Protein AF-A0A382F7I0-F1 (afdb_monomer)

Secondary structure (DSSP, 8-state):
--HHHHHHHHHHHHHHHH------------S-GGGGS-SSHHHHHTTT--TT-S--GGGHHHH-GGGGGG--TTEEEEEEEEE-TTS-EEEEEEEEEE-GGG-EEEE-

Structure (mmCIF, N/CA/C/O backbone):
data_AF-A0A382F7I0-F1
#
_entry.id   AF-A0A382F7I0-F1
#
loop_
_atom_site.group_PDB
_atom_site.id
_atom_site.type_symbol
_atom_site.label_atom_id
_atom_site.label_alt_id
_atom_site.label_comp_id
_atom_site.label_asym_id
_atom_site.label_entity_id
_atom_site.label_seq_id
_atom_site.pdbx_PDB_ins_code
_atom_site.Cartn_x
_atom_site.Cartn_y
_atom_site.Cartn_z
_atom_site.occupancy
_atom_site.B_iso_or_equiv
_atom_site.auth_seq_id
_atom_site.auth_comp_id
_atom_site.auth_asym_id
_atom_site.auth_atom_id
_atom_site.pdbx_PDB_model_num
ATOM 1 N N . MET A 1 1 ? -10.5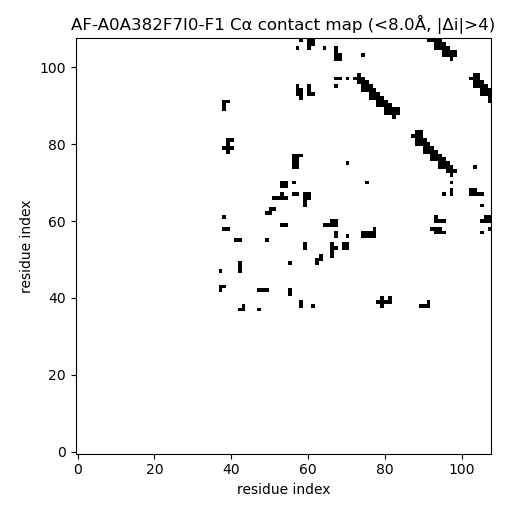90 33.212 56.267 1.00 53.06 1 MET A N 1
ATOM 2 C CA . MET A 1 1 ? -10.503 33.651 54.851 1.00 53.06 1 MET A CA 1
ATOM 3 C C . MET A 1 1 ? -9.433 32.941 53.998 1.00 53.06 1 MET A C 1
ATOM 5 O O . MET A 1 1 ? -9.288 33.309 52.846 1.00 53.06 1 MET A O 1
ATOM 9 N N . LYS A 1 2 ? -8.699 31.919 54.487 1.00 59.25 2 LYS A N 1
ATOM 10 C CA . LYS A 1 2 ? -7.640 31.232 53.701 1.00 59.25 2 LYS A CA 1
ATOM 11 C C . LYS A 1 2 ? -8.061 29.894 53.070 1.00 59.25 2 LYS A C 1
ATOM 13 O O . LYS A 1 2 ? -7.371 29.399 52.190 1.00 59.25 2 LYS A O 1
ATOM 18 N N . LEU A 1 3 ? -9.157 29.287 53.537 1.00 57.25 3 LEU A N 1
ATOM 19 C CA . LEU A 1 3 ? -9.564 27.944 53.108 1.00 57.25 3 LEU A CA 1
ATOM 20 C C . LEU A 1 3 ? -10.359 27.974 51.795 1.00 57.25 3 LEU A C 1
ATOM 22 O O . LEU A 1 3 ? -10.062 27.207 50.890 1.00 57.25 3 LEU A O 1
ATOM 26 N N . PHE A 1 4 ? -11.306 28.908 51.663 1.00 61.00 4 PHE A N 1
ATOM 27 C CA . PHE A 1 4 ? -12.158 29.037 50.475 1.00 61.00 4 PHE A CA 1
ATOM 28 C C . PHE A 1 4 ? -11.341 29.316 49.207 1.00 61.00 4 PHE A C 1
ATOM 30 O O . PHE A 1 4 ? -11.478 28.607 48.220 1.00 61.00 4 PHE A O 1
ATOM 37 N N . THR A 1 5 ? -10.394 30.256 49.275 1.00 61.94 5 THR A N 1
ATOM 38 C CA . THR A 1 5 ? -9.494 30.606 48.166 1.00 61.94 5 THR A CA 1
ATOM 39 C C . THR A 1 5 ? -8.619 29.437 47.715 1.00 61.94 5 THR A C 1
ATOM 41 O O . THR A 1 5 ? -8.344 29.308 46.528 1.00 61.94 5 THR A O 1
ATOM 44 N N . ARG A 1 6 ? -8.206 28.550 48.631 1.00 62.06 6 ARG A N 1
ATOM 45 C CA . ARG A 1 6 ? -7.411 27.357 48.289 1.00 62.06 6 ARG A CA 1
ATOM 46 C C . ARG A 1 6 ? -8.221 26.344 47.483 1.00 62.06 6 ARG A C 1
ATOM 48 O O . ARG A 1 6 ? -7.724 25.843 46.481 1.00 62.06 6 ARG A O 1
ATOM 55 N N . TRP A 1 7 ? -9.468 26.092 47.875 1.00 68.44 7 TRP A N 1
ATOM 56 C CA . TRP A 1 7 ? -10.357 25.191 47.137 1.00 68.44 7 TRP A CA 1
ATOM 57 C C . TRP A 1 7 ? -10.734 25.748 45.762 1.00 68.44 7 TRP A C 1
ATOM 59 O O . TRP A 1 7 ? -10.763 24.992 44.795 1.00 68.44 7 TRP A O 1
ATOM 69 N N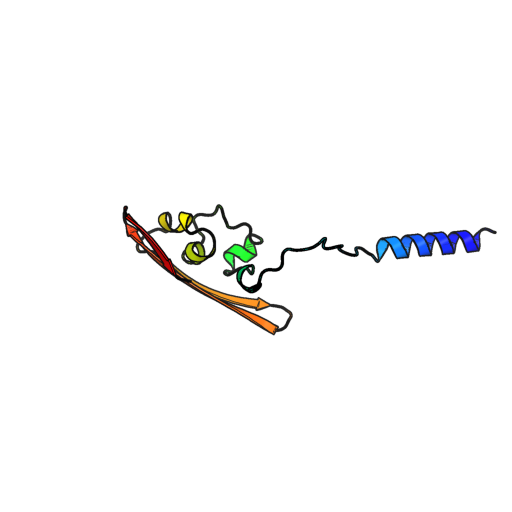 . SER A 1 8 ? -10.929 27.064 45.646 1.00 66.81 8 SER A N 1
ATOM 70 C CA . SER A 1 8 ? -11.206 27.718 44.360 1.00 66.81 8 SER A CA 1
ATOM 71 C C . SER A 1 8 ? -10.037 27.609 43.378 1.00 66.81 8 SER A C 1
ATOM 73 O O . SER A 1 8 ? -10.257 27.353 42.199 1.00 66.81 8 SER A O 1
ATOM 75 N N . VAL A 1 9 ? -8.795 27.751 43.856 1.00 68.12 9 VAL A N 1
ATOM 76 C CA . VAL A 1 9 ? -7.590 27.612 43.018 1.00 68.12 9 VAL A CA 1
ATOM 77 C C . VAL A 1 9 ? -7.385 26.162 42.576 1.00 68.12 9 VAL A C 1
ATOM 79 O O . VAL A 1 9 ? -7.081 25.923 41.413 1.00 68.12 9 VAL A O 1
ATOM 82 N N . ILE A 1 10 ? -7.603 25.189 43.466 1.00 70.50 10 ILE A N 1
ATOM 83 C CA . ILE A 1 10 ? -7.497 23.760 43.126 1.00 70.50 10 ILE A CA 1
ATOM 84 C C . ILE A 1 10 ? -8.578 23.363 42.113 1.00 70.50 10 ILE A C 1
ATOM 86 O O . ILE A 1 10 ? -8.278 22.669 41.145 1.00 70.50 10 ILE A O 1
ATOM 90 N N . ALA A 1 11 ? -9.813 23.841 42.289 1.00 65.81 11 ALA A N 1
ATOM 91 C CA . ALA A 1 11 ? -10.895 23.605 41.338 1.00 65.81 11 ALA A CA 1
ATOM 92 C C . ALA A 1 11 ? -10.600 24.238 39.969 1.00 65.81 11 ALA A C 1
ATOM 94 O O . ALA A 1 11 ? -10.762 23.574 38.950 1.00 65.81 11 ALA A O 1
ATOM 95 N N . ALA A 1 12 ? -10.098 25.477 39.934 1.00 62.97 12 ALA A N 1
ATOM 96 C CA . ALA A 1 12 ? -9.697 26.131 38.689 1.00 62.97 12 ALA A CA 1
ATOM 97 C C . ALA A 1 12 ? -8.571 25.364 37.975 1.00 62.97 12 ALA A C 1
ATOM 99 O O . ALA A 1 12 ? -8.651 25.144 36.769 1.00 62.97 12 ALA A O 1
ATOM 100 N N . LEU A 1 13 ? -7.572 24.884 38.724 1.00 59.12 13 LEU A N 1
ATOM 101 C CA . LEU A 1 13 ? -6.461 24.104 38.177 1.00 59.12 13 LEU A CA 1
ATOM 102 C C . LEU A 1 13 ? -6.933 22.749 37.617 1.00 59.12 13 LEU A C 1
ATOM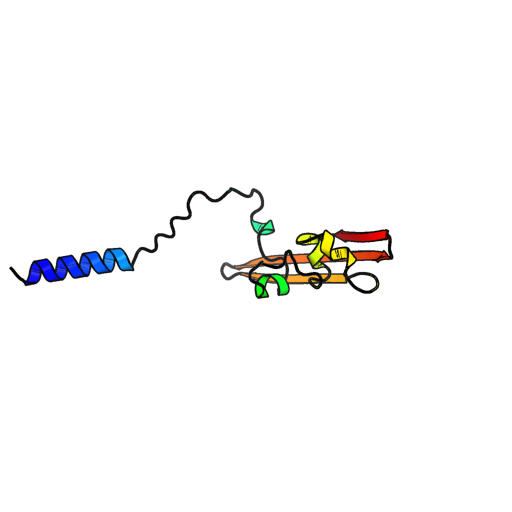 104 O O . LEU A 1 13 ? -6.509 22.339 36.538 1.00 59.12 13 LEU A O 1
ATOM 108 N N . MET A 1 14 ? -7.854 22.079 38.316 1.00 59.59 14 MET A N 1
ATOM 109 C CA . MET A 1 14 ? -8.471 20.820 37.876 1.00 59.59 14 MET A CA 1
ATOM 110 C C . MET A 1 14 ? -9.316 21.014 36.609 1.00 59.59 14 MET A C 1
ATOM 112 O O . MET A 1 14 ? -9.240 20.195 35.698 1.00 59.59 14 MET A O 1
ATOM 116 N N . VAL A 1 15 ? -10.055 22.123 36.495 1.00 58.56 15 VAL A N 1
ATOM 117 C CA . VAL A 1 15 ? -10.837 22.453 35.289 1.00 58.56 15 VAL A CA 1
ATOM 118 C C . VAL A 1 15 ? -9.926 22.707 34.082 1.00 58.56 15 VAL A C 1
ATOM 120 O O . VAL A 1 15 ? -10.248 22.274 32.978 1.00 58.56 15 VAL A O 1
ATOM 123 N N . THR A 1 16 ? -8.761 23.330 34.280 1.00 57.31 16 THR A N 1
ATOM 124 C CA . THR A 1 16 ? -7.785 23.547 33.198 1.00 57.31 16 THR A CA 1
ATOM 125 C C . THR A 1 16 ? -6.992 22.295 32.814 1.00 57.31 16 THR A C 1
ATOM 127 O O . THR A 1 16 ? -6.567 22.179 31.670 1.00 57.31 16 THR A O 1
ATOM 130 N N . LEU A 1 17 ? -6.797 21.350 33.742 1.00 53.44 17 LEU A N 1
ATOM 131 C CA . LEU A 1 17 ? -6.039 20.112 33.506 1.00 53.44 17 LEU A CA 1
ATOM 132 C C . LEU A 1 17 ? -6.883 18.998 32.866 1.00 53.44 17 LEU A C 1
ATOM 134 O O . LEU A 1 17 ? -6.337 18.148 32.169 1.00 53.44 17 LEU A O 1
ATOM 138 N N . VAL A 1 18 ? -8.201 18.991 33.087 1.00 53.88 18 VAL A N 1
ATOM 139 C CA . 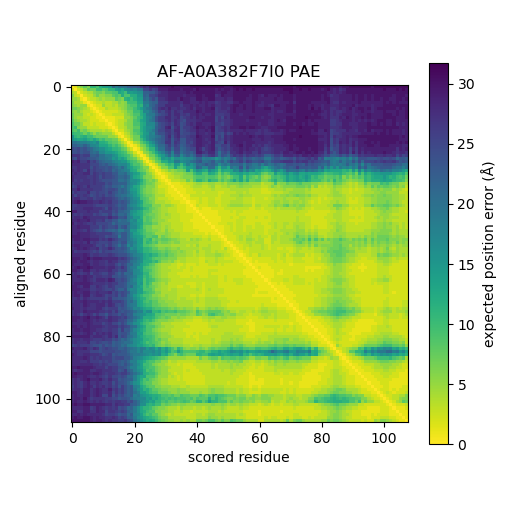VAL A 1 18 ? -9.106 17.936 32.587 1.00 53.88 18 VAL A CA 1
ATOM 140 C C . VAL A 1 18 ? -9.599 18.203 31.160 1.00 53.88 18 VAL A C 1
ATOM 142 O O . VAL A 1 18 ? -10.087 17.289 30.499 1.00 53.88 18 VAL A O 1
ATOM 145 N N . ALA A 1 19 ? -9.431 19.417 30.636 1.00 51.31 19 ALA A N 1
ATOM 146 C CA . ALA A 1 19 ? -9.894 19.761 29.300 1.00 51.31 19 ALA A CA 1
ATOM 147 C C . ALA A 1 19 ? -8.746 20.101 28.335 1.00 51.31 19 ALA A C 1
ATOM 149 O O . ALA A 1 19 ? -8.615 21.257 27.934 1.00 51.31 19 ALA A O 1
ATOM 150 N N . PRO A 1 20 ? -8.015 19.114 27.782 1.00 46.47 20 PRO A N 1
ATOM 151 C CA . PRO A 1 20 ? -7.717 19.182 26.369 1.00 46.47 20 PRO A CA 1
ATOM 152 C C . PRO A 1 20 ? -9.021 18.808 25.660 1.00 46.47 20 PRO A C 1
ATOM 154 O O . PRO A 1 20 ? -9.194 17.697 25.147 1.00 46.47 20 PRO A O 1
ATOM 157 N N . ALA A 1 21 ? -9.982 19.736 25.656 1.00 52.50 21 ALA A N 1
ATOM 158 C CA . ALA A 1 21 ? -10.952 19.751 24.582 1.00 52.50 21 ALA A CA 1
ATOM 159 C C . ALA A 1 21 ? -10.093 19.959 23.338 1.00 52.50 21 ALA A C 1
ATOM 161 O O . ALA A 1 21 ? -9.676 21.075 23.045 1.00 52.50 21 ALA A O 1
ATOM 162 N N . HIS A 1 22 ? -9.716 18.859 22.686 1.00 50.38 22 HIS A N 1
ATOM 163 C CA . HIS A 1 22 ? -9.126 18.884 21.366 1.00 50.38 22 HIS A CA 1
ATOM 164 C C . HIS A 1 22 ? -10.204 19.516 20.494 1.00 50.38 22 HIS A C 1
ATOM 166 O O . HIS A 1 22 ? -11.088 18.830 19.981 1.00 50.38 22 HIS A O 1
ATOM 172 N N . ALA A 1 23 ? -10.200 20.846 20.433 1.00 50.28 23 ALA A N 1
ATOM 173 C CA . ALA A 1 23 ? -11.013 21.619 19.532 1.00 50.28 23 ALA A CA 1
ATOM 174 C C . ALA A 1 23 ? -10.455 21.284 18.158 1.00 50.28 23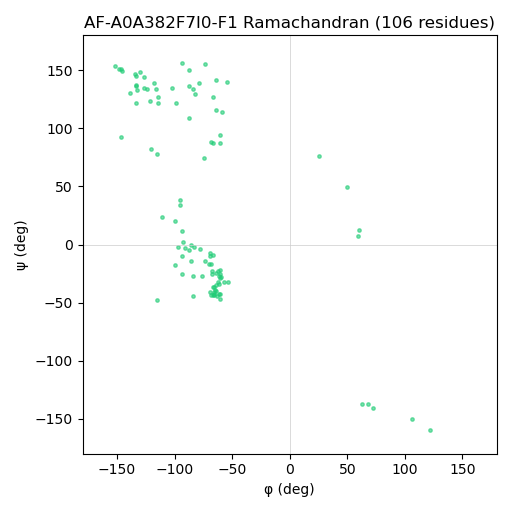 ALA A C 1
ATOM 176 O O . ALA A 1 23 ? -9.506 21.882 17.662 1.00 50.28 23 ALA A O 1
ATOM 177 N N . VAL A 1 24 ? -10.983 20.205 17.593 1.00 56.44 24 VAL A N 1
ATOM 178 C CA . VAL A 1 24 ? -10.785 19.872 16.201 1.00 56.44 24 VAL A CA 1
ATOM 179 C C . VAL A 1 24 ? -11.539 20.951 15.441 1.00 56.44 24 VAL A C 1
ATOM 181 O O . VAL A 1 24 ? -12.734 20.827 15.175 1.00 56.44 24 VAL A O 1
ATOM 184 N N . GLU A 1 25 ? -10.854 22.055 15.169 1.00 58.50 25 GLU A N 1
ATOM 185 C CA . GLU A 1 25 ? -11.384 23.118 14.335 1.00 58.50 25 GLU A CA 1
ATOM 186 C C . GLU A 1 25 ? -11.711 22.510 12.966 1.00 58.50 25 GLU A C 1
ATOM 188 O O . GLU A 1 25 ? -10.848 21.968 12.279 1.00 58.50 25 GLU A O 1
ATOM 193 N N . LYS A 1 26 ? -13.010 22.484 12.651 1.00 59.25 26 LYS A N 1
ATOM 194 C CA . LYS A 1 26 ? -13.626 22.219 11.343 1.00 59.25 26 LYS A CA 1
ATOM 195 C C . LYS A 1 26 ? -12.772 21.362 10.382 1.00 59.25 26 LYS A C 1
ATOM 197 O O . LYS A 1 26 ? -12.207 21.864 9.415 1.00 59.25 26 LYS A O 1
ATOM 202 N N . ARG A 1 27 ? -12.715 20.041 10.608 1.00 64.00 27 ARG A N 1
ATOM 203 C CA . ARG A 1 27 ? -12.111 19.100 9.642 1.00 64.00 27 ARG A CA 1
ATOM 204 C C . ARG A 1 27 ? -12.902 19.089 8.333 1.00 64.00 27 ARG A C 1
ATOM 206 O O . ARG A 1 27 ? -14.134 19.103 8.347 1.00 64.00 27 ARG A O 1
ATOM 213 N N . GLY A 1 28 ? -12.194 19.004 7.207 1.00 67.44 28 GLY A N 1
ATOM 214 C CA . GLY A 1 28 ? -12.810 18.698 5.917 1.00 67.44 28 GLY A CA 1
ATOM 215 C C . GLY A 1 28 ? -13.616 17.398 6.004 1.00 67.44 28 GLY A C 1
ATOM 216 O O . GLY A 1 28 ? -13.203 16.440 6.661 1.00 67.44 28 GLY A O 1
ATOM 217 N N . THR A 1 29 ? -14.791 17.364 5.374 1.00 75.56 29 THR A N 1
ATOM 218 C CA . THR A 1 29 ? -15.593 16.136 5.309 1.00 75.56 29 THR A CA 1
ATOM 219 C C . THR A 1 29 ? -15.146 15.335 4.095 1.00 75.56 29 THR A C 1
ATOM 221 O O . THR A 1 29 ? -15.411 15.727 2.965 1.00 75.56 29 THR A O 1
ATOM 224 N N . ALA A 1 30 ? -14.463 14.215 4.323 1.00 76.31 30 A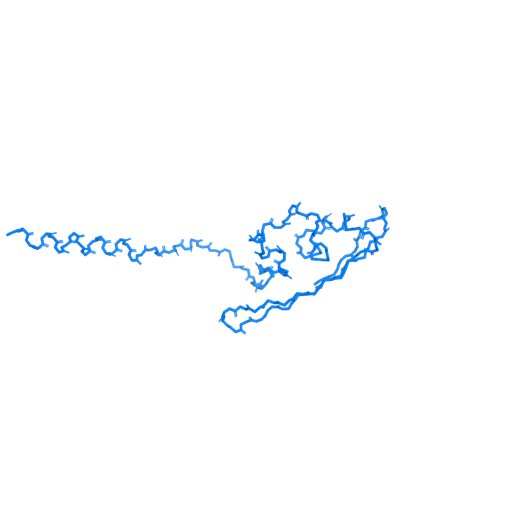LA A N 1
ATOM 225 C CA . ALA A 1 30 ? -14.230 13.221 3.281 1.00 76.31 30 ALA A CA 1
ATOM 226 C C . ALA A 1 30 ? -15.465 12.317 3.161 1.00 76.31 30 ALA A C 1
ATOM 228 O O . ALA A 1 30 ? -15.932 11.780 4.170 1.00 76.31 30 ALA A O 1
ATOM 229 N N . ALA A 1 31 ? -15.976 12.129 1.940 1.00 79.06 31 ALA A N 1
ATOM 230 C CA . ALA A 1 31 ? -17.107 11.235 1.676 1.00 79.06 31 ALA A CA 1
ATOM 231 C C . ALA A 1 31 ? -16.765 9.763 1.985 1.00 79.06 31 ALA A C 1
ATOM 233 O O . ALA A 1 31 ? -17.593 9.027 2.510 1.00 79.06 31 ALA A O 1
ATOM 234 N N . ALA A 1 32 ? -15.517 9.359 1.732 1.00 83.56 32 ALA A N 1
ATOM 235 C CA . ALA A 1 32 ? -14.997 8.018 1.978 1.00 83.56 32 ALA A CA 1
ATOM 236 C C . ALA A 1 32 ? -13.815 8.073 2.961 1.00 83.56 32 ALA A C 1
ATOM 238 O O . ALA A 1 32 ? -12.652 8.073 2.565 1.00 83.56 32 ALA A O 1
ATOM 239 N N . LYS A 1 33 ? -14.108 8.135 4.268 1.00 81.88 33 LYS A N 1
ATOM 240 C CA . LYS A 1 33 ? -13.084 8.256 5.329 1.00 81.88 33 LYS A CA 1
ATOM 241 C C . LYS A 1 33 ? -12.117 7.070 5.404 1.00 81.88 33 LYS A C 1
ATOM 243 O O . LYS A 1 33 ? -11.021 7.218 5.922 1.00 81.88 33 LYS A O 1
ATOM 248 N N . PHE A 1 34 ? -12.501 5.900 4.897 1.00 82.81 34 PHE A N 1
ATOM 249 C CA . PHE A 1 34 ? -11.623 4.729 4.886 1.00 82.81 34 PHE A CA 1
ATOM 250 C C . PHE A 1 34 ? -10.416 4.905 3.951 1.00 82.81 34 PHE A C 1
ATOM 252 O O . PHE A 1 34 ? -9.391 4.279 4.184 1.00 82.81 34 PHE A O 1
ATOM 259 N N . LEU A 1 35 ? -10.501 5.790 2.946 1.00 85.44 35 LEU A N 1
ATOM 260 C CA . LEU A 1 35 ? -9.387 6.090 2.036 1.00 85.44 35 LEU A CA 1
ATOM 261 C C . LEU A 1 35 ? -8.248 6.861 2.714 1.00 85.44 35 LEU A C 1
ATOM 263 O O . LEU A 1 35 ? -7.150 6.921 2.178 1.00 85.44 35 LEU A O 1
ATOM 267 N N . THR A 1 36 ? -8.497 7.466 3.879 1.00 84.62 36 THR A N 1
ATOM 268 C CA . THR A 1 36 ? -7.459 8.171 4.647 1.00 84.62 36 THR A CA 1
ATOM 269 C C . THR A 1 36 ? -6.790 7.275 5.687 1.00 84.62 36 THR A C 1
ATOM 271 O O . THR A 1 36 ? -5.997 7.766 6.483 1.00 84.62 36 THR A O 1
ATOM 274 N N . LEU A 1 37 ? -7.167 5.997 5.755 1.00 87.44 37 LEU A N 1
ATOM 275 C CA . LEU A 1 37 ? -6.556 5.024 6.653 1.00 87.44 37 LEU A CA 1
ATOM 276 C C . LEU A 1 37 ? -5.343 4.378 5.978 1.00 87.44 37 LEU A C 1
ATOM 278 O O . LEU A 1 37 ? -5.315 4.208 4.761 1.00 87.44 37 LEU A O 1
ATOM 282 N N . ASP A 1 38 ? -4.356 3.981 6.780 1.00 89.06 38 ASP A N 1
ATOM 283 C CA . ASP A 1 38 ? -3.155 3.327 6.266 1.00 89.06 38 ASP A CA 1
ATOM 284 C C . ASP A 1 38 ? -3.484 1.979 5.614 1.00 89.06 38 ASP A C 1
ATOM 286 O O . ASP A 1 38 ? -3.886 1.022 6.279 1.00 89.06 38 ASP A O 1
ATOM 290 N N . SER A 1 39 ? -3.248 1.888 4.305 1.00 87.25 39 SER A N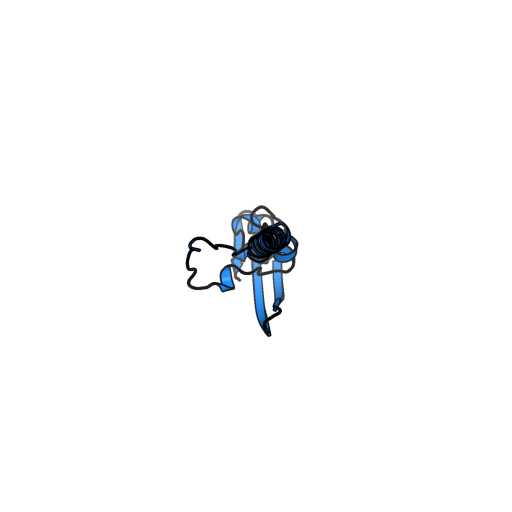 1
ATOM 291 C CA . SER A 1 39 ? -3.514 0.689 3.500 1.00 87.25 39 SER A CA 1
ATOM 292 C C . SER A 1 39 ? -2.453 -0.407 3.664 1.00 87.25 39 SER A C 1
ATOM 294 O O . SER A 1 39 ? -2.569 -1.477 3.075 1.00 87.25 39 SER A O 1
ATOM 296 N N . SER A 1 40 ? -1.384 -0.157 4.428 1.00 89.19 40 SER A N 1
ATOM 297 C CA . SER A 1 40 ? -0.337 -1.145 4.696 1.00 89.19 40 SER A CA 1
ATOM 298 C C . SER A 1 40 ? 0.345 -0.927 6.044 1.00 89.19 40 SER A C 1
ATOM 300 O O . SER A 1 40 ? 0.475 0.201 6.523 1.00 89.19 40 SER A O 1
ATOM 302 N N . ALA A 1 41 ? 0.877 -2.008 6.619 1.00 88.62 41 ALA A N 1
ATOM 303 C CA . ALA A 1 41 ? 1.664 -1.953 7.853 1.00 88.62 41 ALA A CA 1
ATOM 304 C C . ALA A 1 41 ? 2.880 -1.016 7.743 1.00 88.62 41 ALA A C 1
ATOM 306 O O . ALA A 1 41 ? 3.263 -0.379 8.721 1.00 88.62 41 ALA A O 1
ATOM 307 N N . ARG A 1 42 ? 3.470 -0.898 6.547 1.00 88.62 42 ARG A N 1
ATOM 308 C CA . ARG A 1 42 ? 4.612 -0.014 6.308 1.00 88.62 42 ARG A CA 1
ATOM 309 C C . ARG A 1 42 ? 4.232 1.460 6.445 1.00 88.62 42 ARG A C 1
ATOM 311 O O . ARG A 1 42 ? 4.965 2.213 7.075 1.00 88.62 42 ARG A O 1
ATOM 318 N N . MET A 1 43 ? 3.088 1.865 5.898 1.00 89.12 43 MET A N 1
ATOM 319 C CA . MET A 1 43 ? 2.596 3.233 6.074 1.00 89.12 43 MET A CA 1
ATOM 320 C C . MET A 1 43 ? 2.234 3.524 7.526 1.00 89.12 43 MET A C 1
ATOM 322 O O . MET A 1 43 ? 2.608 4.574 8.041 1.00 89.12 43 MET A O 1
ATOM 326 N N . ALA A 1 44 ? 1.564 2.578 8.189 1.00 88.81 44 ALA A N 1
ATOM 327 C CA . ALA A 1 44 ? 1.209 2.711 9.597 1.00 88.81 44 ALA A CA 1
AT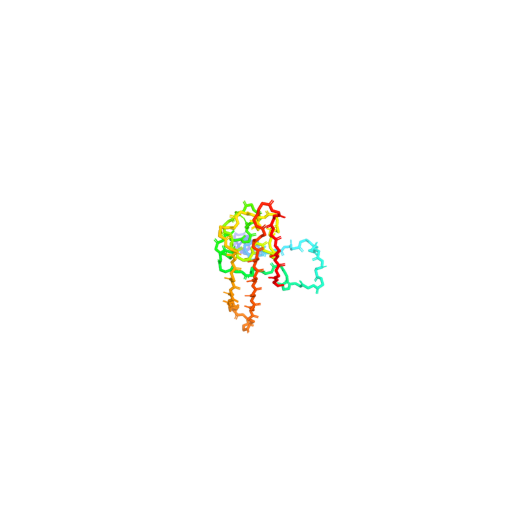OM 328 C C . ALA A 1 44 ? 2.460 2.864 10.477 1.00 88.81 44 ALA A C 1
ATOM 330 O O . ALA A 1 44 ? 2.513 3.737 11.340 1.00 88.81 44 ALA A O 1
ATOM 331 N N . GLY A 1 45 ? 3.510 2.080 10.206 1.00 89.06 45 GLY A N 1
ATOM 332 C CA . GLY A 1 45 ? 4.806 2.207 10.879 1.00 89.06 45 GLY A CA 1
ATOM 333 C C . GLY A 1 45 ? 5.515 3.543 10.618 1.00 89.06 45 GLY A C 1
ATOM 334 O O . GLY A 1 45 ? 6.294 3.990 11.454 1.00 89.06 45 GLY A O 1
ATOM 335 N N . LEU A 1 46 ? 5.214 4.203 9.497 1.00 89.88 46 LEU A N 1
ATOM 336 C CA . LEU A 1 46 ? 5.696 5.544 9.144 1.00 89.88 46 LEU A CA 1
ATOM 337 C C . LEU A 1 46 ? 4.725 6.662 9.561 1.00 89.88 46 LEU A C 1
ATOM 339 O O . LEU A 1 46 ? 4.878 7.795 9.105 1.00 89.88 46 LEU A O 1
ATOM 343 N N . ALA A 1 47 ? 3.714 6.362 10.383 1.00 89.75 47 ALA A N 1
ATOM 344 C CA . ALA A 1 47 ? 2.677 7.311 10.794 1.00 89.75 47 ALA A CA 1
ATOM 345 C C . ALA A 1 47 ? 2.052 8.061 9.598 1.00 89.75 47 ALA A C 1
ATOM 347 O O . ALA A 1 47 ? 2.014 9.293 9.563 1.00 89.75 47 ALA A O 1
ATOM 348 N N . SER A 1 48 ? 1.643 7.308 8.572 1.00 88.12 48 SER A N 1
ATOM 349 C CA . SER A 1 48 ? 1.015 7.815 7.340 1.00 88.12 48 SER A CA 1
ATOM 350 C C . SER A 1 48 ? 1.873 8.793 6.517 1.00 88.12 48 SER A C 1
ATOM 352 O O . SER A 1 48 ? 1.379 9.414 5.578 1.00 88.12 48 SER A O 1
ATOM 354 N N . SER A 1 49 ? 3.173 8.913 6.805 1.00 87.31 49 SER A N 1
ATOM 355 C CA . SER A 1 49 ? 4.084 9.874 6.154 1.00 87.31 49 SER A CA 1
ATOM 356 C C . SER A 1 49 ? 4.853 9.260 4.978 1.00 87.31 49 SER A C 1
ATOM 358 O O . SER A 1 49 ? 6.034 9.517 4.774 1.00 87.31 49 SER A O 1
ATOM 360 N N . ALA A 1 50 ? 4.184 8.402 4.209 1.00 84.94 50 ALA A N 1
ATOM 361 C CA . ALA A 1 50 ? 4.813 7.530 3.221 1.00 84.94 50 ALA A CA 1
ATOM 362 C C . ALA A 1 50 ? 4.986 8.156 1.819 1.00 84.94 50 ALA A C 1
ATOM 364 O O . ALA A 1 50 ? 5.592 7.540 0.948 1.00 84.94 50 ALA A O 1
ATOM 365 N N . SER A 1 51 ? 4.483 9.368 1.572 1.00 84.38 51 SER A N 1
ATOM 366 C CA . SER A 1 51 ? 4.364 9.937 0.217 1.00 84.38 51 SER A CA 1
ATOM 367 C C . SER A 1 51 ? 5.687 10.103 -0.541 1.00 84.38 51 SER A C 1
ATOM 369 O O . SER A 1 51 ? 5.678 10.084 -1.767 1.00 84.38 51 SER A O 1
ATOM 371 N N . SER A 1 52 ? 6.824 10.233 0.144 1.00 87.94 52 SER A N 1
ATOM 372 C CA . SER A 1 52 ? 8.150 10.395 -0.472 1.00 87.94 52 SER A CA 1
ATOM 373 C C . SER A 1 52 ? 8.957 9.097 -0.598 1.00 87.94 52 SER A C 1
ATOM 375 O O . SER A 1 52 ? 10.067 9.122 -1.126 1.00 87.94 52 SER A O 1
ATOM 377 N N . PHE A 1 53 ? 8.430 7.967 -0.124 1.00 87.00 53 PHE A N 1
ATOM 378 C CA . PHE A 1 53 ? 9.150 6.696 -0.123 1.00 87.00 53 PHE A CA 1
ATOM 379 C C . PHE A 1 53 ? 8.957 5.947 -1.442 1.00 87.00 53 PHE A C 1
ATOM 381 O O . PHE A 1 53 ? 7.847 5.837 -1.959 1.00 87.00 53 PHE A O 1
ATOM 388 N N . THR A 1 54 ? 10.046 5.392 -1.972 1.00 86.94 54 THR A N 1
ATOM 389 C CA . THR A 1 54 ? 10.047 4.622 -3.227 1.00 86.94 54 THR A CA 1
ATOM 390 C C . THR A 1 54 ? 9.882 3.120 -3.015 1.00 86.94 54 THR A C 1
ATOM 392 O O . THR A 1 54 ? 9.645 2.374 -3.960 1.00 86.94 54 THR A O 1
ATOM 395 N N . ASP A 1 55 ? 9.962 2.658 -1.772 1.00 85.75 55 ASP A N 1
ATOM 396 C CA . ASP A 1 55 ? 10.028 1.245 -1.415 1.00 85.75 55 ASP A CA 1
ATOM 397 C C . ASP A 1 55 ? 8.757 0.736 -0.712 1.00 85.75 55 ASP A C 1
ATOM 399 O O . ASP A 1 55 ? 8.764 -0.288 -0.024 1.00 85.75 55 ASP A O 1
ATOM 403 N N . LEU A 1 56 ? 7.619 1.402 -0.932 1.00 87.81 56 LEU A N 1
ATOM 404 C CA . LEU A 1 56 ? 6.304 0.946 -0.457 1.00 87.81 56 LEU A CA 1
ATOM 405 C C . LEU A 1 56 ? 5.793 -0.313 -1.183 1.00 87.81 56 LEU A C 1
ATOM 407 O O . LEU A 1 56 ? 4.774 -0.887 -0.790 1.00 87.81 56 LEU A O 1
ATOM 411 N N . GLY A 1 57 ? 6.494 -0.760 -2.228 1.00 90.19 57 GLY A N 1
ATOM 412 C CA . GLY A 1 57 ? 6.104 -1.911 -3.034 1.00 90.19 57 GLY A CA 1
ATOM 413 C C . GLY A 1 57 ? 4.771 -1.666 -3.740 1.00 90.19 57 GLY A C 1
ATOM 414 O O . GLY A 1 57 ? 4.520 -0.578 -4.249 1.00 90.19 57 GLY A O 1
ATOM 415 N N . ALA A 1 58 ? 3.891 -2.669 -3.758 1.00 93.50 58 ALA A N 1
ATOM 416 C CA . ALA A 1 58 ? 2.610 -2.568 -4.461 1.00 93.50 58 ALA A CA 1
ATOM 417 C C . ALA A 1 58 ? 1.710 -1.437 -3.930 1.00 93.50 58 ALA A C 1
ATOM 419 O O . ALA A 1 58 ? 0.953 -0.839 -4.689 1.00 93.50 58 ALA A O 1
ATOM 420 N N . PHE A 1 59 ? 1.832 -1.089 -2.643 1.00 93.44 59 PHE A N 1
ATOM 421 C CA . PHE A 1 59 ? 1.042 -0.023 -2.022 1.00 93.44 59 PHE A CA 1
ATOM 422 C C . PHE A 1 59 ? 1.417 1.380 -2.522 1.00 93.44 59 PHE A C 1
ATOM 424 O O . PHE A 1 59 ? 0.658 2.319 -2.290 1.00 93.44 59 PHE A O 1
ATOM 431 N N . SER A 1 60 ? 2.509 1.538 -3.284 1.00 92.25 60 SER A N 1
ATOM 432 C CA . SER A 1 60 ? 2.773 2.772 -4.037 1.00 92.25 60 SER A CA 1
ATOM 433 C C . SER A 1 60 ? 1.591 3.153 -4.942 1.00 92.25 60 SER A C 1
ATOM 435 O O . SER A 1 60 ? 1.301 4.338 -5.071 1.00 92.25 60 SER A O 1
ATOM 437 N N . ALA A 1 61 ? 0.842 2.183 -5.486 1.00 92.50 61 ALA A N 1
ATOM 438 C CA . ALA A 1 61 ? -0.337 2.439 -6.325 1.00 92.50 61 ALA A CA 1
ATOM 439 C C . ALA A 1 61 ? -1.453 3.232 -5.620 1.00 92.50 61 ALA A C 1
ATOM 441 O O . ALA A 1 61 ? -2.202 3.958 -6.275 1.00 92.50 61 ALA A O 1
ATOM 442 N N . LEU A 1 62 ? -1.543 3.116 -4.292 1.00 89.62 62 LEU A N 1
ATOM 443 C CA . LEU A 1 62 ? -2.566 3.767 -3.470 1.00 89.62 62 LEU A CA 1
ATOM 444 C C . LEU A 1 62 ? -2.099 5.117 -2.906 1.00 89.62 62 LEU A C 1
ATOM 446 O O . LEU A 1 62 ? -2.927 5.974 -2.612 1.00 89.62 62 LEU A O 1
ATOM 450 N N . ILE A 1 63 ? -0.785 5.309 -2.744 1.00 88.56 63 ILE A N 1
ATOM 451 C CA . ILE A 1 63 ? -0.216 6.400 -1.929 1.00 88.56 63 ILE A CA 1
ATOM 452 C C . ILE A 1 63 ? 0.583 7.402 -2.746 1.00 88.56 63 ILE A C 1
ATOM 454 O O . ILE A 1 63 ? 0.420 8.611 -2.591 1.00 88.56 63 ILE A O 1
ATOM 458 N N . ASN A 1 64 ? 1.471 6.902 -3.601 1.00 89.62 64 ASN A N 1
ATOM 459 C CA . ASN A 1 64 ? 2.281 7.711 -4.495 1.00 89.62 64 ASN A CA 1
ATOM 460 C C . ASN A 1 64 ? 2.501 6.930 -5.790 1.00 89.62 64 ASN A C 1
ATOM 462 O O . ASN A 1 64 ? 3.450 6.159 -5.930 1.00 89.62 64 ASN A O 1
ATOM 466 N N . GLN A 1 65 ? 1.626 7.166 -6.761 1.00 90.81 65 GLN A N 1
ATOM 467 C CA . GLN A 1 65 ? 1.669 6.491 -8.056 1.00 90.81 65 GLN A CA 1
ATOM 468 C C . GLN A 1 65 ? 2.975 6.772 -8.815 1.00 90.81 65 GLN A C 1
ATOM 470 O O . GLN A 1 65 ? 3.448 5.914 -9.557 1.00 90.81 65 GLN A O 1
ATOM 475 N N . ALA A 1 66 ? 3.619 7.920 -8.576 1.00 89.69 66 ALA A N 1
ATOM 476 C CA . ALA A 1 66 ? 4.921 8.222 -9.164 1.00 89.69 66 ALA A CA 1
ATOM 477 C C . ALA A 1 66 ? 6.032 7.315 -8.613 1.00 89.69 66 ALA A C 1
ATOM 479 O O . ALA A 1 66 ? 7.012 7.066 -9.305 1.00 89.69 66 ALA A O 1
ATOM 480 N N . ALA A 1 67 ? 5.876 6.772 -7.401 1.00 90.75 67 ALA A N 1
ATOM 481 C CA . ALA A 1 67 ? 6.847 5.854 -6.817 1.00 90.75 67 ALA A CA 1
ATOM 482 C C . ALA A 1 67 ? 6.823 4.452 -7.454 1.00 90.75 67 ALA A C 1
ATOM 484 O O . ALA A 1 67 ? 7.761 3.679 -7.263 1.00 90.75 67 ALA A O 1
ATOM 485 N N . MET A 1 68 ? 5.781 4.110 -8.223 1.00 92.81 68 MET A N 1
ATOM 486 C CA . MET A 1 68 ? 5.640 2.782 -8.833 1.00 92.81 68 MET A CA 1
ATOM 487 C C . MET A 1 68 ? 6.767 2.451 -9.816 1.00 92.81 68 MET A C 1
ATOM 489 O O . MET A 1 68 ? 7.172 1.298 -9.905 1.00 92.81 68 MET A O 1
ATOM 493 N N . VAL A 1 69 ? 7.315 3.454 -10.507 1.00 91.69 69 VAL A N 1
ATOM 494 C CA . VAL A 1 69 ? 8.395 3.255 -11.492 1.00 91.69 69 VAL A CA 1
ATOM 495 C C . VAL A 1 69 ? 9.724 2.834 -10.856 1.00 91.69 69 VAL A C 1
ATOM 497 O O . VAL A 1 69 ? 10.599 2.332 -11.552 1.00 91.69 69 VAL A O 1
ATOM 500 N N . PHE A 1 70 ? 9.881 3.018 -9.541 1.00 90.88 70 PHE A N 1
ATOM 501 C CA . PHE A 1 70 ? 11.078 2.609 -8.800 1.00 90.88 70 PHE A CA 1
ATOM 502 C C . PHE A 1 70 ? 10.972 1.194 -8.222 1.00 90.88 70 PHE A C 1
ATOM 504 O O . PHE A 1 70 ? 11.929 0.706 -7.617 1.00 90.88 70 PHE A O 1
ATOM 511 N N . ILE A 1 71 ? 9.827 0.522 -8.383 1.00 91.00 71 ILE A N 1
ATOM 512 C CA . ILE A 1 71 ? 9.657 -0.855 -7.921 1.00 91.00 71 ILE A CA 1
ATOM 513 C C . ILE A 1 71 ? 10.579 -1.752 -8.757 1.00 91.00 71 ILE A C 1
ATOM 515 O O . ILE A 1 71 ? 10.518 -1.707 -9.983 1.00 91.00 71 ILE A O 1
ATOM 519 N N . PRO A 1 72 ? 11.435 -2.582 -8.144 1.00 86.62 72 PRO A N 1
ATOM 520 C CA . PRO A 1 72 ? 12.366 -3.412 -8.895 1.00 86.62 72 PRO A CA 1
ATOM 521 C C . PRO A 1 72 ? 11.667 -4.592 -9.592 1.00 86.62 72 PRO A C 1
ATOM 523 O O . PRO A 1 72 ? 10.634 -5.097 -9.152 1.00 86.62 72 PRO A O 1
ATOM 526 N N . GLY A 1 73 ? 12.280 -5.094 -10.665 1.00 89.19 73 GLY A N 1
ATOM 527 C CA . GLY A 1 73 ? 11.847 -6.321 -11.337 1.00 89.19 73 GLY A CA 1
ATOM 528 C C . GLY A 1 73 ? 10.549 -6.165 -12.134 1.00 89.19 73 GLY A C 1
ATOM 529 O O . GLY A 1 73 ? 10.345 -5.167 -12.819 1.00 89.19 73 GLY A O 1
ATOM 530 N N . LYS A 1 74 ? 9.677 -7.180 -12.084 1.00 91.56 74 LYS A N 1
ATOM 531 C CA . LYS A 1 74 ? 8.425 -7.228 -12.869 1.00 91.56 74 LYS A CA 1
ATOM 532 C C . LYS A 1 74 ? 7.256 -6.467 -12.225 1.00 91.56 74 LYS A C 1
ATOM 534 O O . LYS A 1 74 ? 6.180 -6.411 -12.815 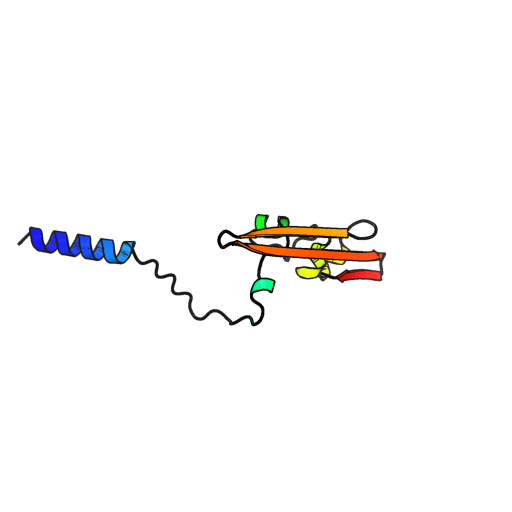1.00 91.56 74 LYS A O 1
ATOM 539 N N . GLY A 1 75 ? 7.463 -5.895 -11.041 1.00 93.19 75 GLY A N 1
ATOM 540 C CA . GLY A 1 75 ? 6.436 -5.232 -10.248 1.00 93.19 75 GLY A CA 1
ATOM 541 C C . GLY A 1 75 ? 6.293 -5.855 -8.860 1.00 93.19 75 GLY A C 1
ATOM 542 O O . GLY A 1 75 ? 7.209 -6.518 -8.370 1.00 93.19 75 GLY A O 1
ATOM 543 N N . ALA A 1 76 ? 5.147 -5.641 -8.218 1.00 94.44 76 ALA A N 1
ATOM 544 C CA . ALA A 1 76 ? 4.900 -6.073 -6.846 1.00 94.44 76 ALA A CA 1
ATOM 545 C C . ALA A 1 76 ? 3.428 -6.432 -6.618 1.00 94.44 76 ALA A C 1
ATOM 547 O O . ALA A 1 76 ? 2.533 -5.851 -7.224 1.00 94.44 76 ALA A O 1
ATOM 548 N N . VAL A 1 77 ? 3.180 -7.346 -5.682 1.00 95.12 77 VAL A N 1
ATOM 549 C CA . VAL A 1 77 ? 1.843 -7.655 -5.158 1.00 95.12 77 VAL A CA 1
ATOM 550 C C . VAL A 1 77 ? 1.880 -7.467 -3.648 1.00 95.12 77 VAL A C 1
ATOM 552 O O . VAL A 1 77 ? 2.825 -7.907 -2.993 1.00 95.12 77 VAL A O 1
ATOM 555 N N . GLY A 1 78 ? 0.874 -6.796 -3.099 1.00 93.38 78 GLY A N 1
ATOM 556 C CA . GLY A 1 78 ? 0.760 -6.510 -1.677 1.00 93.38 78 GLY A CA 1
ATOM 557 C C . GLY A 1 78 ? -0.642 -6.809 -1.178 1.00 93.38 78 GLY A C 1
ATOM 558 O O . GLY A 1 78 ? -1.624 -6.467 -1.826 1.00 93.38 78 GLY A O 1
ATOM 559 N N . VAL A 1 79 ? -0.726 -7.439 -0.011 1.00 94.75 79 VAL A N 1
ATOM 560 C CA . VAL A 1 79 ? -1.977 -7.638 0.722 1.00 94.75 79 VAL A CA 1
ATOM 561 C C . VAL A 1 79 ? -1.726 -7.239 2.166 1.00 94.75 79 VAL A C 1
ATOM 563 O O . VAL A 1 79 ? -0.706 -7.607 2.750 1.00 94.75 79 VAL A O 1
ATOM 566 N N . SER A 1 80 ? -2.631 -6.454 2.733 1.00 92.69 80 SER A N 1
ATOM 567 C CA . SER A 1 80 ? -2.571 -6.016 4.116 1.00 92.69 80 SER A CA 1
ATOM 568 C C . SER A 1 80 ? -3.926 -6.166 4.784 1.00 92.69 80 SER A C 1
ATOM 570 O O . SER A 1 80 ? -4.983 -6.018 4.170 1.00 92.69 80 SER A O 1
ATOM 572 N N . TYR A 1 81 ? -3.857 -6.480 6.068 1.00 91.12 81 TYR A N 1
ATOM 573 C CA . TYR A 1 81 ? -4.996 -6.625 6.947 1.00 91.12 81 TYR A CA 1
ATOM 574 C C . TYR A 1 81 ? -4.691 -5.864 8.232 1.00 91.12 81 TYR A C 1
ATOM 576 O O . TYR A 1 81 ? -3.707 -6.160 8.915 1.00 91.12 81 TYR A O 1
ATOM 584 N N . SER A 1 82 ? -5.551 -4.905 8.560 1.00 88.69 82 SER A N 1
ATOM 585 C CA . SER A 1 82 ? -5.432 -4.073 9.753 1.00 88.69 82 SER A CA 1
ATOM 586 C C . SER A 1 82 ? -6.683 -4.228 10.608 1.00 88.69 82 SER A C 1
ATOM 588 O O . SER A 1 82 ? -7.799 -3.979 10.147 1.00 88.69 82 SER A O 1
ATOM 590 N N . LYS A 1 83 ? -6.498 -4.631 11.869 1.00 87.31 83 LYS A N 1
ATOM 591 C CA . LYS A 1 83 ? -7.570 -4.699 12.869 1.00 87.31 83 LYS A CA 1
ATOM 592 C C . LYS A 1 83 ? -7.511 -3.459 13.758 1.00 87.31 83 LYS A C 1
ATOM 594 O O . LYS A 1 83 ? -6.503 -3.226 14.420 1.00 87.31 83 LYS A O 1
ATOM 599 N N . TYR A 1 84 ? -8.595 -2.694 13.796 1.00 80.69 84 TYR A N 1
ATOM 600 C CA . TYR A 1 84 ? -8.740 -1.531 14.669 1.00 80.69 84 TYR A CA 1
ATOM 601 C C . TYR A 1 84 ? -9.424 -1.917 15.988 1.00 80.69 84 TYR A C 1
ATOM 603 O O . TYR A 1 84 ? -10.170 -2.893 16.062 1.00 80.69 84 TYR A O 1
ATOM 611 N N . PHE A 1 85 ? -9.185 -1.126 17.040 1.00 72.06 85 PHE A N 1
ATOM 612 C CA . PHE A 1 85 ? -9.703 -1.375 18.394 1.00 72.06 85 PHE A CA 1
ATOM 613 C C . PHE A 1 85 ? -11.239 -1.395 18.498 1.00 72.06 85 PHE A C 1
ATOM 615 O O . PHE A 1 85 ? -11.769 -2.000 19.419 1.00 72.06 85 PHE A O 1
ATOM 622 N N . ALA A 1 86 ? -11.955 -0.785 17.550 1.00 76.88 86 ALA A N 1
ATOM 623 C CA . ALA A 1 86 ? -13.420 -0.734 17.514 1.00 76.88 86 ALA A CA 1
ATOM 624 C C . ALA A 1 86 ? -14.046 -1.842 16.641 1.00 76.88 86 ALA A C 1
ATOM 626 O O . ALA A 1 86 ? -15.017 -1.589 15.937 1.00 76.88 86 ALA A O 1
ATOM 627 N N . GLU A 1 87 ? -13.438 -3.034 16.605 1.00 76.12 87 GLU A N 1
ATOM 628 C CA . GLU A 1 87 ? -13.873 -4.192 15.791 1.00 76.12 87 GLU A CA 1
ATOM 629 C C . GLU A 1 87 ? -13.924 -3.954 14.270 1.00 76.12 87 GLU A C 1
ATOM 631 O O . GLU A 1 87 ? -14.328 -4.825 13.502 1.00 76.12 87 GLU A O 1
ATOM 636 N N . MET A 1 88 ? -13.446 -2.803 13.802 1.00 78.56 88 MET A N 1
ATOM 637 C CA . MET A 1 88 ? -13.332 -2.505 12.381 1.00 78.56 88 MET A CA 1
ATOM 638 C C . MET A 1 88 ? -12.106 -3.195 11.790 1.00 78.56 88 MET A C 1
ATOM 640 O O . MET A 1 88 ? -11.020 -3.196 12.377 1.00 78.56 88 MET A O 1
ATOM 644 N N . THR A 1 89 ? -12.272 -3.744 10.593 1.00 88.00 89 THR A N 1
ATOM 645 C CA . THR A 1 89 ? -11.181 -4.328 9.814 1.00 88.00 89 THR A CA 1
ATOM 646 C C . THR A 1 89 ? -11.021 -3.563 8.512 1.00 88.00 89 THR A C 1
ATOM 648 O O . THR A 1 89 ? -12.006 -3.170 7.886 1.00 88.00 89 THR A O 1
ATOM 651 N N . LEU A 1 90 ? -9.771 -3.324 8.124 1.00 88.38 90 LEU A N 1
ATOM 652 C CA . LEU A 1 90 ? -9.423 -2.807 6.810 1.00 88.38 90 LEU A CA 1
ATOM 653 C C . LEU A 1 90 ? -8.631 -3.880 6.077 1.00 88.38 90 LEU A C 1
ATOM 655 O O . LEU A 1 90 ? -7.587 -4.332 6.552 1.00 88.38 90 LEU A O 1
ATOM 659 N N . PHE A 1 91 ? -9.152 -4.275 4.923 1.00 91.50 91 PHE A N 1
ATOM 660 C CA . PHE A 1 91 ? -8.436 -5.086 3.957 1.00 91.50 91 PHE A CA 1
ATOM 661 C C . PHE A 1 91 ? -7.955 -4.179 2.829 1.00 91.50 91 PHE A C 1
ATOM 663 O O . PHE A 1 91 ? -8.709 -3.338 2.336 1.00 91.50 91 PHE A O 1
ATOM 670 N N . SER A 1 92 ? -6.705 -4.345 2.421 1.00 92.62 92 SER A N 1
ATOM 671 C CA . SER A 1 92 ? -6.123 -3.594 1.315 1.00 92.62 92 SER A CA 1
ATOM 672 C C . SER A 1 92 ? -5.279 -4.530 0.471 1.00 92.62 92 SER A C 1
ATOM 674 O O . SER A 1 92 ? -4.453 -5.278 0.993 1.00 92.62 92 SER A O 1
ATOM 676 N N . GLY A 1 93 ? -5.496 -4.497 -0.836 1.00 94.12 93 GLY A N 1
ATOM 677 C CA . GLY A 1 93 ? -4.723 -5.250 -1.809 1.00 94.12 93 GLY A CA 1
ATOM 678 C C . GLY A 1 93 ? -4.210 -4.293 -2.864 1.00 94.12 93 GLY A C 1
ATOM 679 O O . GLY A 1 93 ? -4.901 -3.346 -3.201 1.00 94.12 93 GLY A O 1
ATOM 680 N N . ALA A 1 94 ? -3.011 -4.523 -3.373 1.00 95.31 94 ALA A N 1
ATOM 681 C CA . ALA A 1 94 ? -2.503 -3.776 -4.506 1.00 95.31 94 ALA A CA 1
ATOM 682 C C . ALA A 1 94 ? -1.639 -4.670 -5.389 1.00 95.31 94 ALA A C 1
ATOM 684 O O . ALA A 1 94 ? -0.957 -5.584 -4.913 1.00 95.31 94 ALA A O 1
ATOM 685 N N . VAL A 1 95 ? -1.643 -4.379 -6.680 1.00 95.75 95 VAL A N 1
ATOM 686 C CA . VAL A 1 95 ? -0.760 -4.986 -7.667 1.00 95.75 95 VAL A CA 1
ATOM 687 C C . VAL A 1 95 ? -0.172 -3.893 -8.536 1.00 95.75 95 VAL A C 1
ATOM 689 O O . VAL A 1 95 ? -0.872 -2.979 -8.962 1.00 95.75 95 VAL A O 1
ATOM 692 N N . VAL A 1 96 ? 1.122 -3.997 -8.798 1.00 96.19 96 VAL A N 1
ATOM 693 C CA . VAL A 1 96 ? 1.835 -3.150 -9.744 1.00 96.19 96 VAL A CA 1
ATOM 694 C C . VAL A 1 96 ? 2.558 -4.043 -10.733 1.00 96.19 96 VAL A C 1
ATOM 696 O O . VAL A 1 96 ? 3.224 -4.998 -10.334 1.00 96.19 96 VAL A O 1
ATOM 699 N N . TRP A 1 97 ? 2.450 -3.702 -12.010 1.00 95.62 97 TRP A N 1
ATOM 700 C CA . TRP A 1 97 ? 3.217 -4.288 -13.097 1.00 95.62 97 TRP A CA 1
ATOM 701 C C . TRP A 1 97 ? 4.138 -3.241 -13.707 1.00 95.62 97 TRP A C 1
ATOM 703 O O . TRP A 1 97 ? 3.690 -2.175 -14.133 1.00 95.62 97 TRP A O 1
ATOM 713 N N . ASN A 1 98 ? 5.422 -3.578 -13.788 1.00 93.06 98 ASN A N 1
ATOM 714 C CA . ASN A 1 98 ? 6.408 -2.740 -14.457 1.00 93.06 98 ASN A CA 1
ATOM 715 C C . ASN A 1 98 ? 6.401 -3.009 -15.959 1.00 93.06 98 ASN A C 1
ATOM 717 O O . ASN A 1 98 ? 6.459 -4.160 -16.397 1.00 93.06 98 ASN A O 1
ATOM 721 N N . LEU A 1 99 ? 6.400 -1.935 -16.742 1.00 92.31 99 LEU A N 1
ATOM 722 C CA . LEU A 1 99 ? 6.449 -1.950 -18.204 1.00 92.31 99 LEU A CA 1
ATOM 723 C C . LEU A 1 99 ? 7.872 -1.687 -18.737 1.00 92.31 99 LEU A C 1
ATOM 725 O O . LEU A 1 99 ? 8.046 -1.280 -19.888 1.00 92.31 99 LEU A O 1
ATOM 729 N N . GLY A 1 100 ? 8.889 -1.900 -17.893 1.00 85.50 100 GLY A N 1
ATOM 730 C CA . GLY A 1 100 ? 10.277 -1.522 -18.165 1.00 85.50 100 GLY A CA 1
ATOM 731 C C . GLY A 1 100 ? 10.443 -0.003 -18.189 1.00 85.50 100 GLY A C 1
ATOM 732 O O . GLY A 1 100 ? 9.843 0.702 -17.381 1.00 85.50 100 GLY A O 1
ATOM 733 N N . ASP A 1 101 ? 11.200 0.502 -19.160 1.00 85.12 101 ASP A N 1
ATOM 734 C CA . ASP A 1 101 ? 11.470 1.941 -19.315 1.00 85.12 101 ASP A CA 1
ATOM 735 C C . ASP A 1 101 ? 10.219 2.766 -19.680 1.00 85.12 101 ASP A C 1
ATOM 737 O O . ASP A 1 101 ? 10.243 3.993 -19.648 1.00 85.12 101 ASP A O 1
ATOM 741 N N . ASN A 1 102 ? 9.101 2.102 -19.996 1.00 85.62 102 ASN A N 1
ATOM 742 C CA . ASN A 1 102 ? 7.831 2.748 -20.338 1.00 85.62 102 ASN A CA 1
ATOM 743 C C . ASN A 1 102 ? 6.970 3.101 -19.109 1.00 85.62 102 ASN A C 1
ATOM 745 O O . ASN A 1 102 ? 5.870 3.629 -19.266 1.00 85.62 102 ASN A O 1
ATOM 749 N N . GLY A 1 103 ? 7.439 2.797 -17.893 1.00 91.19 103 GLY A N 1
ATOM 750 C CA . GLY A 1 103 ? 6.753 3.116 -16.639 1.00 91.19 103 GLY A CA 1
ATOM 751 C C . GLY A 1 103 ? 6.119 1.902 -15.958 1.00 91.19 103 GLY A C 1
ATOM 752 O O . GLY A 1 103 ? 6.617 0.782 -16.058 1.00 91.19 103 GLY A O 1
ATOM 753 N N . ALA A 1 104 ? 5.026 2.122 -15.226 1.00 94.38 104 ALA A N 1
ATOM 754 C CA . ALA A 1 104 ? 4.347 1.090 -14.444 1.00 94.38 104 ALA A CA 1
ATOM 755 C C . ALA A 1 104 ? 2.829 1.322 -14.394 1.00 94.38 104 ALA A C 1
ATOM 757 O O . ALA A 1 104 ? 2.366 2.462 -14.434 1.00 94.38 104 ALA A O 1
ATOM 758 N N . ILE A 1 105 ? 2.063 0.237 -14.273 1.00 94.75 105 ILE A N 1
ATOM 759 C CA . ILE A 1 105 ? 0.607 0.256 -14.071 1.00 94.75 105 ILE A CA 1
ATOM 760 C C . ILE A 1 105 ? 0.305 -0.354 -12.706 1.00 94.75 105 ILE A C 1
ATOM 762 O O . ILE A 1 105 ? 0.825 -1.423 -12.393 1.00 94.75 105 ILE A O 1
ATOM 766 N N . GLY A 1 106 ? -0.555 0.294 -11.920 1.00 93.62 106 GLY A N 1
ATOM 767 C CA . GLY A 1 106 ? -0.966 -0.184 -10.602 1.00 93.62 106 GLY A CA 1
ATOM 768 C C . GLY A 1 106 ? -2.478 -0.194 -10.401 1.00 93.62 106 GLY A C 1
ATOM 769 O O . GLY A 1 106 ? -3.185 0.660 -10.933 1.00 93.62 106 GLY A O 1
ATOM 770 N N . PHE A 1 107 ? -2.949 -1.148 -9.600 1.00 93.44 107 PHE A N 1
ATOM 771 C CA . PHE A 1 107 ? -4.332 -1.289 -9.143 1.00 93.44 107 PHE A CA 1
ATOM 772 C C . PHE A 1 107 ? -4.338 -1.553 -7.635 1.00 93.44 107 PHE A C 1
ATOM 774 O O . PHE A 1 107 ? -3.457 -2.266 -7.149 1.00 93.44 107 PHE A O 1
ATOM 781 N N . GLY A 1 108 ? -5.327 -1.034 -6.907 1.00 87.00 108 GLY A N 1
ATOM 782 C CA . GLY A 1 108 ? -5.531 -1.311 -5.484 1.00 87.00 108 GLY A CA 1
ATOM 783 C C . GLY A 1 108 ? -6.892 -0.866 -4.979 1.00 87.00 108 GLY A C 1
ATOM 784 O O . GLY A 1 108 ? -7.551 -0.095 -5.712 1.00 87.00 108 GLY A O 1
#

Radius of gyration: 23.2 Å; Cα contacts (8 Å, |Δi|>4): 144; chains: 1; bounding box: 30×41×75 Å

Sequence (108 aa):
MKLFTRWSVIAALMVTLVAPAHAVEKRGTAAAKFLTLDSSARMAGLASSASSFTDLGAFSALINQAAMVFIPGKGAVGVSYSKYFAEMTLFSGAVVWNLGDNGAIGFG

pLDDT: mean 80.97, std 14.01, range [46.47, 96.19]

Nearest PDB structures (foldseek):
  1uzx-assembly1_A  TM=4.068E-01  e=9.096E+00  Saccharomyces cerevisiae
  3r42-assembly1_A  TM=3.976E-01  e=7.947E+00  Saccharomyces cerevisiae

Mean predicted aligned error: 12.21 Å

Organism: NCBI:txid408172

Foldseek 3Di:
DPPVVVVVVVVVVVVVVVDPPVCPPDDDDDPDVVLQDDQAPVCVVVVVPCQPPLPPFQCCVSRPQQSQQSHDDQGHKDWHWDQDPVRDIDTHIKTKGAPPPVGIDMDD

Solvent-accessible surface area (backbone atoms only — not comparable to full-atom values): 6539 Å² total; per-residue (Å²): 133,70,64,67,61,51,54,52,51,52,51,52,51,49,60,63,69,73,53,80,70,76,75,73,74,82,72,82,85,66,95,62,62,72,76,79,49,66,63,35,71,70,29,50,76,48,72,68,65,48,68,86,54,48,80,59,51,12,50,16,47,80,68,28,60,80,28,39,61,62,40,65,78,70,36,32,76,36,77,32,78,46,80,47,97,83,82,44,73,47,79,32,53,19,36,27,42,44,60,64,97,80,33,56,51,61,46,99